Protein AF-A0A5E4L3G0-F1 (afdb_monomer_lite)

pLDDT: mean 70.63, std 19.23, range [29.86, 91.44]

Radius of gyration: 17.0 Å; chains: 1; bounding box: 26×57×44 Å

Foldseek 3Di:
DDDPDPPPDDDDDDDPDDVVNVLVVVLVLLLVLADPVLSVVQVPQFDSNQLSVLLVCVVVVNDALVVSCVSRVHDSVSSCSSCVSSPHRHPPPPPPPPVVVVVVVVVVVVD

Secon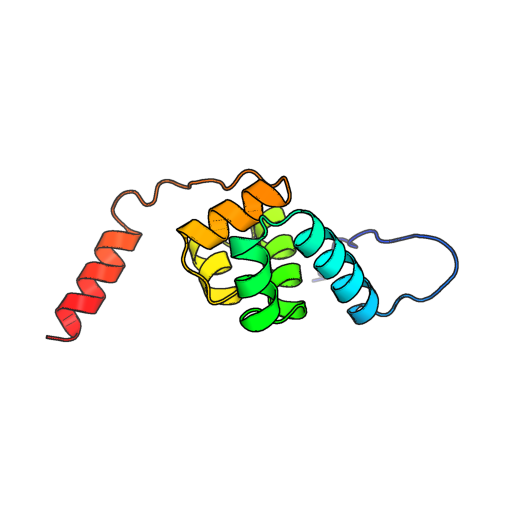dary structure (DSSP, 8-state):
------------SSS---HHHHHHHHHHHHHHHS-HHHHHHHHHHS-HHHHHHHHHHHHTTSS-HHHHHHHHTS-HHHHHHHHHHTT---------SHHHHHHHHHHHTT-

Structure (mmCIF, N/CA/C/O backbone):
data_AF-A0A5E4L3G0-F1
#
_entry.id   AF-A0A5E4L3G0-F1
#
loop_
_atom_site.group_PDB
_atom_site.id
_atom_site.type_symbol
_atom_site.label_atom_id
_atom_site.label_alt_id
_atom_site.label_comp_id
_atom_site.label_asym_id
_atom_site.label_entity_id
_atom_site.label_seq_id
_atom_site.pdbx_PDB_ins_code
_atom_site.Cartn_x
_atom_site.Cartn_y
_atom_site.Cartn_z
_atom_site.occupancy
_atom_site.B_iso_or_equiv
_atom_site.auth_seq_id
_atom_site.auth_comp_id
_atom_site.auth_asym_id
_atom_site.auth_atom_id
_atom_site.pdbx_PDB_model_num
ATOM 1 N N . MET A 1 1 ? -2.213 -21.068 28.754 1.00 39.56 1 MET A N 1
ATOM 2 C CA . MET A 1 1 ? -2.973 -20.325 27.726 1.00 39.56 1 MET A CA 1
ATOM 3 C C . MET A 1 1 ? -2.395 -20.702 26.374 1.00 39.56 1 MET A C 1
ATOM 5 O O . MET A 1 1 ? -1.333 -20.210 26.025 1.00 39.56 1 MET A O 1
ATOM 9 N N . GLU A 1 2 ? -3.022 -21.640 25.664 1.00 29.86 2 GLU A N 1
ATOM 10 C CA . GLU A 1 2 ? -2.631 -21.985 24.291 1.00 29.86 2 GLU A CA 1
ATOM 11 C C . GLU A 1 2 ? -3.205 -20.948 23.326 1.00 29.86 2 GLU A C 1
ATOM 13 O O . GLU A 1 2 ? -4.422 -20.798 23.199 1.00 29.86 2 GLU A O 1
ATOM 18 N N . VAL A 1 3 ? -2.322 -20.221 22.647 1.00 35.47 3 VAL A N 1
ATOM 19 C CA . VAL A 1 3 ? -2.694 -19.325 21.555 1.00 35.47 3 VAL A CA 1
ATOM 20 C C . VAL A 1 3 ? -2.950 -20.194 20.325 1.00 35.47 3 VAL A C 1
ATOM 22 O O . VAL A 1 3 ? -2.024 -20.716 19.705 1.00 35.47 3 VAL A O 1
ATOM 25 N N . LYS A 1 4 ? -4.226 -20.387 19.976 1.00 33.97 4 LYS A N 1
ATOM 26 C CA . LYS A 1 4 ? -4.627 -21.059 18.734 1.00 33.97 4 LYS A CA 1
ATOM 27 C C . LYS A 1 4 ? -4.279 -20.160 17.549 1.00 33.97 4 LYS A C 1
ATOM 29 O O . LYS A 1 4 ? -5.067 -19.303 17.157 1.00 33.97 4 LYS A O 1
ATOM 34 N N . HIS A 1 5 ? -3.103 -20.368 16.964 1.00 36.50 5 HIS A N 1
ATOM 35 C CA . HIS A 1 5 ? -2.757 -19.790 15.672 1.00 36.50 5 HIS A CA 1
ATOM 36 C C . HIS A 1 5 ? -3.696 -20.366 14.607 1.00 36.50 5 HIS A C 1
ATOM 38 O O . HIS A 1 5 ? -3.631 -21.545 14.254 1.00 36.50 5 HIS A O 1
ATOM 44 N N . LYS A 1 6 ? -4.607 -19.522 14.114 1.00 36.44 6 LYS A N 1
ATOM 45 C CA . LYS A 1 6 ? -5.461 -19.811 12.964 1.00 36.44 6 LYS A CA 1
ATOM 46 C C . LYS A 1 6 ? -4.539 -19.985 11.755 1.00 36.44 6 LYS A C 1
ATOM 48 O O . LYS A 1 6 ? -4.007 -19.019 11.221 1.00 36.44 6 LYS A O 1
ATOM 53 N N . LYS A 1 7 ? -4.284 -21.246 11.406 1.00 41.56 7 LYS A N 1
ATOM 54 C CA . LYS A 1 7 ? -3.459 -21.689 10.280 1.00 41.56 7 LYS A CA 1
ATOM 55 C C . LYS A 1 7 ? -3.973 -21.002 9.010 1.00 41.56 7 LYS A C 1
ATOM 57 O O . LYS A 1 7 ? -5.050 -21.347 8.530 1.00 41.56 7 LYS A O 1
ATOM 62 N N . LEU A 1 8 ? -3.233 -20.014 8.500 1.00 41.22 8 LEU A N 1
ATOM 63 C CA . LEU A 1 8 ? -3.424 -19.501 7.145 1.00 41.22 8 LEU A CA 1
ATOM 64 C C . LEU A 1 8 ? -3.147 -20.684 6.213 1.00 41.22 8 LEU A C 1
ATOM 66 O O . LEU A 1 8 ? -2.011 -21.132 6.068 1.00 41.22 8 LEU A O 1
ATOM 70 N N . GLY A 1 9 ? -4.224 -21.293 5.722 1.00 38.22 9 GLY A N 1
ATOM 71 C CA . GLY A 1 9 ? -4.168 -22.467 4.871 1.00 38.22 9 GLY A CA 1
ATOM 72 C C . GLY A 1 9 ? -3.547 -22.101 3.535 1.00 38.22 9 GLY A C 1
ATOM 73 O O . GLY A 1 9 ? -4.219 -21.536 2.683 1.00 38.22 9 GLY A O 1
ATOM 74 N N . ILE A 1 10 ? -2.280 -22.456 3.351 1.00 43.03 10 ILE A N 1
ATOM 75 C CA . ILE A 1 10 ? -1.666 -22.558 2.031 1.00 43.03 10 ILE A CA 1
ATOM 76 C C . ILE A 1 10 ? -1.196 -24.007 1.917 1.00 43.03 10 ILE A C 1
ATOM 78 O O . ILE A 1 10 ? -0.178 -24.407 2.476 1.00 43.03 10 ILE A O 1
ATOM 82 N N . SER A 1 11 ? -2.025 -24.839 1.293 1.00 33.41 11 SER A N 1
ATOM 83 C CA . SER A 1 11 ? -1.642 -26.168 0.823 1.00 33.41 11 SER A CA 1
ATOM 84 C C . SER A 1 11 ? -1.802 -26.171 -0.678 1.00 33.41 11 SER A C 1
ATOM 86 O O . SER A 1 11 ? -2.928 -26.190 -1.162 1.00 33.41 11 SER A O 1
ATOM 88 N N . ILE A 1 12 ? -0.682 -26.175 -1.393 1.00 42.72 12 ILE A N 1
ATOM 89 C CA . ILE A 1 12 ? -0.642 -26.579 -2.792 1.00 42.72 12 ILE A CA 1
ATOM 90 C C . ILE A 1 12 ? 0.607 -27.452 -2.957 1.00 42.72 12 ILE A C 1
ATOM 92 O O . ILE A 1 12 ? 1.731 -26.973 -2.944 1.00 42.72 12 ILE A O 1
ATOM 96 N N . ILE A 1 13 ? 0.363 -28.761 -2.923 1.00 39.38 13 ILE A N 1
ATOM 97 C CA . ILE A 1 13 ? 1.036 -29.835 -3.666 1.00 39.38 13 ILE A CA 1
ATOM 98 C C . ILE A 1 13 ? 2.527 -29.598 -4.011 1.00 39.38 13 ILE A C 1
ATOM 100 O O . ILE A 1 13 ? 2.853 -28.905 -4.964 1.00 39.38 13 ILE A O 1
ATOM 104 N N . GLY A 1 14 ? 3.425 -30.306 -3.317 1.00 36.59 14 GLY A N 1
ATOM 105 C CA . GLY A 1 14 ? 4.654 -30.839 -3.931 1.00 36.59 14 GLY A CA 1
ATOM 106 C C . GLY A 1 14 ? 5.994 -30.174 -3.606 1.00 36.59 14 GLY A C 1
ATOM 107 O O . GLY A 1 14 ? 6.947 -30.901 -3.347 1.00 36.59 14 GLY A O 1
ATOM 108 N N . GLU A 1 15 ? 6.098 -28.849 -3.537 1.00 40.56 15 GLU A N 1
ATOM 109 C CA . GLU A 1 15 ? 7.379 -28.172 -3.268 1.00 40.56 15 GLU A CA 1
ATOM 110 C C . GLU A 1 15 ? 7.254 -27.211 -2.086 1.00 40.56 15 GLU A C 1
ATOM 112 O O . GLU A 1 15 ? 6.290 -26.456 -1.967 1.00 40.56 15 GLU A O 1
ATOM 117 N N . LYS A 1 16 ? 8.222 -27.253 -1.161 1.00 43.75 16 LYS A N 1
ATOM 118 C CA . LYS A 1 16 ? 8.299 -26.310 -0.038 1.00 43.75 16 LYS A CA 1
ATOM 119 C C . LYS A 1 16 ? 8.637 -24.920 -0.584 1.00 43.75 16 LYS A C 1
ATOM 121 O O . LYS A 1 16 ? 9.791 -24.505 -0.533 1.00 43.75 16 LYS A O 1
ATOM 126 N N . MET A 1 17 ? 7.636 -24.201 -1.083 1.00 43.59 17 MET A N 1
ATOM 127 C CA . MET A 1 17 ? 7.736 -22.770 -1.345 1.00 43.59 17 MET A CA 1
ATOM 128 C C . MET A 1 17 ? 8.174 -22.084 -0.053 1.00 43.59 17 MET A C 1
ATOM 130 O O . MET A 1 17 ? 7.496 -22.157 0.977 1.00 43.59 17 MET A O 1
ATOM 134 N N . THR A 1 18 ? 9.343 -21.451 -0.082 1.00 54.41 18 THR A N 1
ATOM 135 C CA . THR A 1 18 ? 9.760 -20.584 1.015 1.00 54.41 18 THR A CA 1
ATOM 136 C C . THR A 1 18 ? 8.824 -19.370 1.043 1.00 54.41 18 THR A C 1
ATOM 138 O O . THR A 1 18 ? 8.339 -18.947 -0.010 1.00 54.41 18 THR A O 1
ATOM 141 N N . PRO A 1 19 ? 8.545 -18.778 2.219 1.00 58.28 19 PRO A N 1
ATOM 142 C CA . PRO A 1 19 ? 7.671 -17.610 2.314 1.00 58.28 19 PRO A CA 1
ATOM 143 C C . PRO A 1 19 ? 8.077 -16.503 1.334 1.00 58.28 19 PRO A C 1
ATOM 145 O O . PRO A 1 19 ? 7.223 -15.904 0.693 1.00 58.28 19 PRO A O 1
ATOM 148 N N . GLU A 1 20 ? 9.380 -16.297 1.144 1.00 59.53 20 GLU A N 1
ATOM 149 C CA . GLU A 1 20 ? 9.934 -15.295 0.229 1.00 59.53 20 GLU A CA 1
ATOM 150 C C . GLU A 1 20 ? 9.518 -15.497 -1.230 1.00 59.53 20 GLU A C 1
ATOM 152 O O . GLU A 1 20 ? 9.207 -14.520 -1.905 1.00 59.53 20 GLU A O 1
ATOM 157 N N . PHE A 1 21 ? 9.439 -16.743 -1.700 1.00 59.34 21 PHE A N 1
ATOM 158 C CA . PHE A 1 21 ? 9.007 -17.039 -3.063 1.00 59.34 21 PHE A CA 1
ATOM 159 C C . PHE A 1 21 ? 7.521 -16.692 -3.264 1.00 59.34 21 PHE A C 1
ATOM 161 O O . PHE A 1 21 ? 7.159 -16.056 -4.251 1.00 59.34 21 PHE A O 1
ATOM 168 N N . SER A 1 22 ? 6.679 -16.967 -2.259 1.00 68.81 22 SER A N 1
ATOM 169 C CA . SER A 1 22 ? 5.259 -16.575 -2.282 1.00 68.81 22 SER A CA 1
ATOM 170 C C . SER A 1 22 ? 5.042 -15.054 -2.248 1.00 68.81 22 SER A C 1
ATOM 172 O O . SER A 1 22 ? 4.052 -14.552 -2.778 1.00 68.81 22 SER A O 1
ATOM 174 N N . PHE A 1 23 ? 5.976 -14.302 -1.650 1.00 71.38 23 PHE A N 1
ATOM 175 C CA . PHE A 1 23 ? 5.944 -12.838 -1.656 1.00 71.38 23 PHE A CA 1
ATOM 176 C C . PHE A 1 23 ? 6.241 -12.263 -3.047 1.00 71.38 23 PHE A C 1
ATOM 178 O O . PHE A 1 23 ? 5.621 -11.270 -3.426 1.00 71.38 23 PHE A O 1
ATOM 185 N N . ILE A 1 24 ? 7.161 -12.882 -3.793 1.00 76.62 24 ILE A N 1
ATOM 186 C CA . ILE A 1 24 ? 7.569 -12.442 -5.134 1.00 76.62 24 ILE A CA 1
ATOM 187 C C . ILE A 1 24 ? 6.462 -12.709 -6.157 1.00 76.62 24 ILE A C 1
ATOM 189 O O . ILE A 1 24 ? 6.129 -11.807 -6.919 1.00 76.62 24 ILE A O 1
ATOM 193 N N . GLU A 1 25 ? 5.850 -13.897 -6.148 1.00 80.75 25 GLU A N 1
ATOM 194 C CA . GLU A 1 25 ? 4.753 -14.217 -7.076 1.00 80.75 25 GLU A CA 1
ATOM 195 C C . GLU A 1 25 ? 3.554 -13.284 -6.891 1.00 80.75 25 GLU A C 1
ATOM 197 O O . GLU A 1 25 ? 3.055 -12.715 -7.860 1.00 80.75 25 GLU A O 1
ATOM 202 N N . LYS A 1 26 ? 3.138 -13.053 -5.639 1.00 82.50 26 LYS A N 1
ATOM 203 C CA . LYS A 1 26 ? 2.057 -12.104 -5.337 1.00 82.50 26 LYS A CA 1
ATOM 204 C C . LYS A 1 26 ? 2.409 -10.681 -5.753 1.00 82.50 26 LYS A C 1
ATOM 206 O O . LYS A 1 26 ? 1.556 -9.965 -6.262 1.00 82.50 26 LYS A O 1
ATOM 211 N N . PHE A 1 27 ? 3.659 -10.267 -5.547 1.00 83.75 27 PHE A N 1
ATOM 212 C CA . PHE A 1 27 ? 4.107 -8.946 -5.974 1.00 83.75 27 PHE A CA 1
ATOM 213 C C . PHE A 1 27 ? 4.050 -8.795 -7.498 1.00 83.75 27 PHE A C 1
ATOM 215 O O . PHE A 1 27 ? 3.565 -7.777 -7.984 1.00 83.75 27 PHE A O 1
ATOM 222 N N . ALA A 1 28 ? 4.483 -9.812 -8.248 1.00 85.00 28 ALA A N 1
ATOM 223 C CA . ALA A 1 28 ? 4.387 -9.825 -9.705 1.00 85.00 28 ALA A CA 1
ATOM 224 C C . ALA A 1 28 ? 2.925 -9.753 -10.180 1.00 85.00 28 ALA A C 1
ATOM 226 O O . ALA A 1 28 ? 2.610 -8.911 -11.018 1.00 85.00 28 ALA A O 1
ATOM 227 N N . GLU A 1 29 ? 2.021 -10.541 -9.581 1.00 86.94 29 GLU A N 1
ATOM 228 C CA . GLU A 1 29 ? 0.579 -10.479 -9.874 1.00 86.94 29 GLU A CA 1
ATOM 229 C C . GLU A 1 29 ? 0.016 -9.069 -9.633 1.00 86.94 29 GLU A C 1
ATOM 231 O O . GLU A 1 29 ? -0.755 -8.550 -10.441 1.00 86.94 29 GLU A O 1
ATOM 236 N N . TYR A 1 30 ? 0.411 -8.421 -8.533 1.00 86.62 30 TYR A N 1
ATOM 237 C CA . TYR A 1 30 ? -0.011 -7.052 -8.252 1.00 86.62 30 TYR A CA 1
ATOM 238 C C . TYR A 1 30 ? 0.515 -6.080 -9.304 1.00 86.62 30 TYR A C 1
ATOM 240 O O . TYR A 1 30 ? -0.281 -5.322 -9.853 1.00 86.62 30 TYR A O 1
ATOM 248 N N . LEU A 1 31 ? 1.808 -6.129 -9.641 1.00 85.75 31 LEU A N 1
ATOM 249 C CA . LEU A 1 31 ? 2.407 -5.252 -10.652 1.00 85.75 31 LEU A CA 1
ATOM 250 C C . LEU A 1 31 ? 1.734 -5.371 -12.025 1.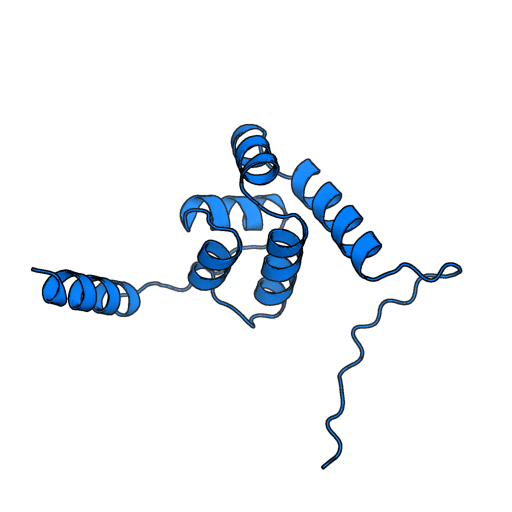00 85.75 31 LEU A C 1
ATOM 252 O O . LEU A 1 31 ? 1.591 -4.359 -12.708 1.00 85.75 31 LEU A O 1
ATOM 256 N N . GLU A 1 32 ? 1.317 -6.569 -12.435 1.00 88.06 32 GLU A N 1
ATOM 257 C CA . GLU A 1 32 ? 0.616 -6.786 -13.710 1.00 88.06 32 GLU A CA 1
ATOM 258 C C . GLU A 1 32 ? -0.754 -6.108 -13.767 1.00 88.06 32 GLU A C 1
ATOM 260 O O . GLU A 1 32 ? -1.220 -5.735 -14.843 1.00 88.06 32 GLU A O 1
ATOM 265 N N . ARG A 1 33 ? -1.393 -5.925 -12.611 1.00 88.06 33 ARG A N 1
ATOM 266 C CA . ARG A 1 33 ? -2.692 -5.258 -12.500 1.00 88.06 33 ARG A CA 1
ATOM 267 C C . ARG A 1 33 ? -2.591 -3.748 -12.337 1.00 88.06 33 ARG A C 1
ATOM 269 O O . ARG A 1 33 ? -3.601 -3.061 -12.473 1.00 88.06 33 ARG A O 1
ATOM 276 N N . LEU A 1 34 ? -1.407 -3.223 -12.028 1.00 87.50 34 LEU A N 1
ATOM 277 C CA . LEU A 1 34 ? -1.229 -1.792 -11.833 1.00 87.50 34 LEU A CA 1
ATOM 278 C C . LEU A 1 34 ? -1.226 -1.036 -13.171 1.00 87.50 34 LEU A C 1
ATOM 280 O O . LEU A 1 34 ? -0.582 -1.467 -14.131 1.00 87.50 34 LEU A O 1
ATOM 284 N N . PRO A 1 35 ? -1.870 0.143 -13.226 1.00 84.19 35 PRO A N 1
ATOM 285 C CA . PRO A 1 35 ? -1.687 1.104 -14.305 1.00 84.19 35 PRO A CA 1
ATOM 286 C C . PRO A 1 35 ? -0.205 1.433 -14.524 1.00 84.19 35 PRO A C 1
ATOM 288 O O . PRO A 1 35 ? 0.568 1.479 -13.568 1.00 84.19 35 PRO A O 1
ATOM 291 N N . ASN A 1 36 ? 0.202 1.692 -15.771 1.00 84.88 36 ASN A N 1
ATOM 292 C CA . ASN A 1 36 ? 1.612 1.920 -16.120 1.00 84.88 36 ASN A CA 1
ATOM 293 C C . ASN A 1 36 ? 2.272 3.060 -15.323 1.00 84.88 36 ASN A C 1
ATOM 295 O O . ASN A 1 36 ? 3.446 2.944 -14.980 1.00 84.88 36 ASN A O 1
ATOM 299 N N . ASP A 1 37 ? 1.529 4.129 -15.029 1.00 80.69 37 ASP A N 1
ATOM 300 C CA . ASP A 1 37 ? 1.979 5.274 -14.229 1.00 80.69 37 ASP A CA 1
ATOM 301 C C . ASP A 1 37 ? 2.291 4.875 -12.782 1.00 80.69 37 ASP A C 1
ATOM 303 O O . ASP A 1 37 ? 3.340 5.237 -12.259 1.00 80.69 37 ASP A O 1
ATOM 307 N N . ILE A 1 38 ? 1.434 4.059 -12.164 1.00 81.81 38 ILE A N 1
ATOM 308 C CA . ILE A 1 38 ? 1.631 3.578 -10.790 1.00 81.81 38 ILE A CA 1
ATOM 309 C C . ILE A 1 38 ? 2.674 2.462 -10.737 1.00 81.81 38 ILE A C 1
ATOM 311 O O . ILE A 1 38 ? 3.453 2.375 -9.791 1.00 81.81 38 ILE A O 1
ATOM 315 N N . ARG A 1 39 ? 2.705 1.592 -11.749 1.00 83.94 39 ARG A N 1
ATOM 316 C CA . ARG A 1 39 ? 3.593 0.429 -11.794 1.00 83.94 39 ARG A CA 1
ATOM 317 C C . ARG A 1 39 ? 5.061 0.833 -11.707 1.00 83.94 39 ARG A C 1
ATOM 319 O O . ARG A 1 39 ? 5.807 0.179 -10.988 1.00 83.94 39 ARG A O 1
ATOM 326 N N . LEU A 1 40 ? 5.453 1.907 -12.398 1.00 80.62 40 LEU A N 1
ATOM 327 C CA . LEU A 1 40 ? 6.814 2.448 -12.330 1.00 80.62 40 LEU A CA 1
ATOM 328 C C . LEU A 1 40 ? 7.148 2.897 -10.905 1.00 80.62 4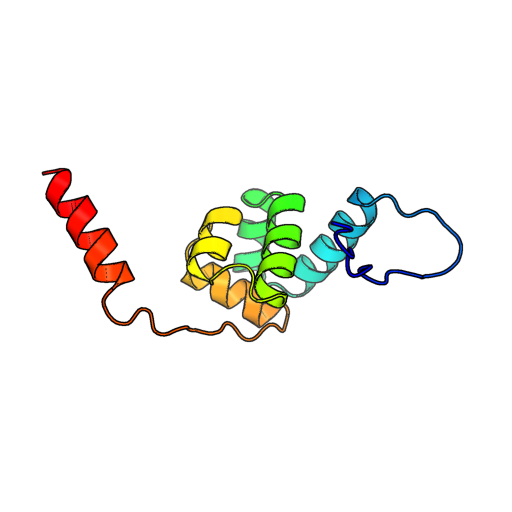0 LEU A C 1
ATOM 330 O O . LEU A 1 40 ? 8.104 2.394 -10.318 1.00 80.62 40 LEU A O 1
ATOM 334 N N . THR A 1 41 ? 6.291 3.727 -10.307 1.00 78.19 41 THR A N 1
ATOM 335 C CA . THR A 1 41 ? 6.442 4.194 -8.923 1.00 78.19 41 THR A CA 1
ATOM 336 C C . THR A 1 41 ? 6.539 3.037 -7.933 1.00 78.19 41 THR A C 1
ATOM 338 O O . THR A 1 41 ? 7.422 3.027 -7.083 1.00 78.19 41 THR A O 1
ATOM 341 N N . VAL A 1 42 ? 5.680 2.024 -8.057 1.00 80.69 42 VAL A N 1
ATOM 342 C CA . VAL A 1 42 ? 5.708 0.850 -7.178 1.00 80.69 42 VAL A CA 1
ATOM 343 C C . VAL A 1 42 ? 6.971 0.016 -7.395 1.00 80.69 42 VAL A C 1
ATOM 345 O O . VAL A 1 42 ? 7.566 -0.435 -6.423 1.00 80.69 42 VAL A O 1
ATOM 348 N N . SER A 1 43 ? 7.413 -0.163 -8.642 1.00 78.88 43 SER A N 1
ATOM 349 C CA . SER A 1 43 ? 8.617 -0.942 -8.951 1.00 78.88 43 SER A CA 1
ATOM 350 C C . SER A 1 43 ? 9.913 -0.292 -8.458 1.00 78.88 43 SER A C 1
ATOM 352 O O . SER A 1 43 ? 10.857 -1.004 -8.123 1.00 78.88 43 SER A O 1
ATOM 354 N N . GLU A 1 44 ? 9.953 1.040 -8.393 1.00 76.44 44 GLU A N 1
ATOM 355 C CA . GLU A 1 44 ? 11.145 1.802 -8.011 1.00 76.44 44 GLU A CA 1
ATOM 356 C C . GLU A 1 44 ? 11.167 2.158 -6.520 1.00 76.44 44 GLU A C 1
ATOM 358 O O . GLU A 1 44 ? 12.221 2.101 -5.887 1.00 76.44 44 GLU A O 1
ATOM 363 N N . ALA A 1 45 ? 10.016 2.526 -5.952 1.00 73.50 45 ALA A N 1
ATOM 364 C CA . ALA A 1 45 ? 9.931 3.085 -4.604 1.00 73.50 45 ALA A CA 1
ATOM 365 C C . ALA A 1 45 ? 9.494 2.072 -3.538 1.00 73.50 45 ALA A C 1
ATOM 367 O O . ALA A 1 45 ? 9.736 2.296 -2.351 1.00 73.50 45 ALA A O 1
ATOM 368 N N . VAL A 1 46 ? 8.858 0.959 -3.924 1.00 77.25 46 VAL A N 1
ATOM 369 C CA . VAL A 1 46 ? 8.224 0.044 -2.968 1.00 77.25 46 VAL A CA 1
ATOM 370 C C . VAL A 1 46 ? 8.934 -1.304 -2.949 1.00 77.25 46 VAL A C 1
ATOM 372 O O . VAL A 1 46 ? 8.982 -2.037 -3.932 1.00 77.25 46 VAL A O 1
ATOM 375 N N . SER A 1 47 ? 9.442 -1.683 -1.775 1.00 78.81 47 SER A N 1
ATOM 376 C CA . SER A 1 47 ? 9.941 -3.043 -1.556 1.00 78.81 47 SER A CA 1
ATOM 377 C C . SER A 1 47 ? 8.819 -4.061 -1.775 1.00 78.81 47 SER A C 1
ATOM 379 O O . SER A 1 47 ? 7.747 -3.946 -1.174 1.00 78.81 47 SER A O 1
ATOM 381 N N . PHE A 1 48 ? 9.087 -5.112 -2.556 1.00 75.50 48 PHE A N 1
ATOM 382 C CA . PHE A 1 48 ? 8.118 -6.182 -2.821 1.00 75.50 48 PHE A CA 1
ATOM 383 C C . PHE A 1 48 ? 7.561 -6.820 -1.539 1.00 75.50 48 PHE A C 1
ATOM 385 O O . PHE A 1 48 ? 6.386 -7.186 -1.477 1.00 75.50 48 PHE A O 1
ATOM 392 N N . LYS A 1 49 ? 8.384 -6.906 -0.483 1.00 76.31 49 LYS A N 1
ATOM 393 C CA . LYS A 1 49 ? 7.960 -7.405 0.833 1.00 76.31 49 LYS A CA 1
ATOM 394 C C . LYS A 1 49 ? 6.942 -6.465 1.482 1.00 76.31 49 LYS A C 1
ATOM 396 O O . LYS A 1 49 ? 5.966 -6.945 2.053 1.00 76.31 49 LYS A O 1
ATOM 401 N N . ASN A 1 50 ? 7.139 -5.152 1.362 1.00 83.81 50 ASN A N 1
ATOM 402 C CA . ASN A 1 50 ? 6.275 -4.148 1.984 1.00 83.81 50 ASN A CA 1
ATOM 403 C C . ASN A 1 50 ? 4.910 -4.083 1.305 1.00 83.81 50 ASN A C 1
ATOM 405 O O . ASN A 1 50 ? 3.907 -4.111 2.011 1.00 83.81 50 ASN A O 1
ATOM 409 N N . LEU A 1 51 ? 4.854 -4.068 -0.034 1.00 87.25 51 LEU A N 1
ATOM 410 C CA . LEU A 1 51 ? 3.570 -4.052 -0.743 1.00 87.25 51 LEU A CA 1
ATOM 411 C C . LEU A 1 51 ? 2.750 -5.296 -0.410 1.00 87.25 51 LEU A C 1
ATOM 413 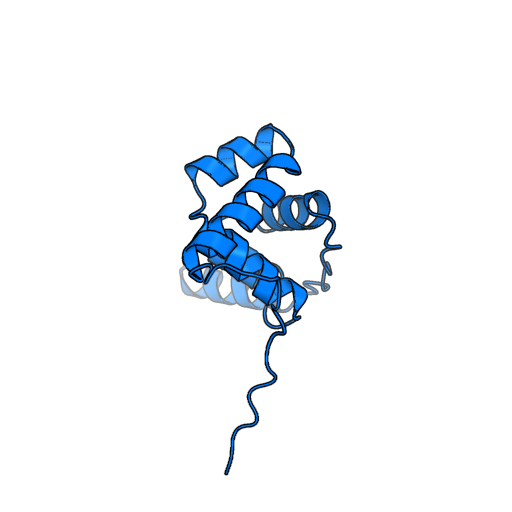O O . LEU A 1 51 ? 1.606 -5.197 0.023 1.00 87.25 51 LEU A O 1
ATOM 417 N 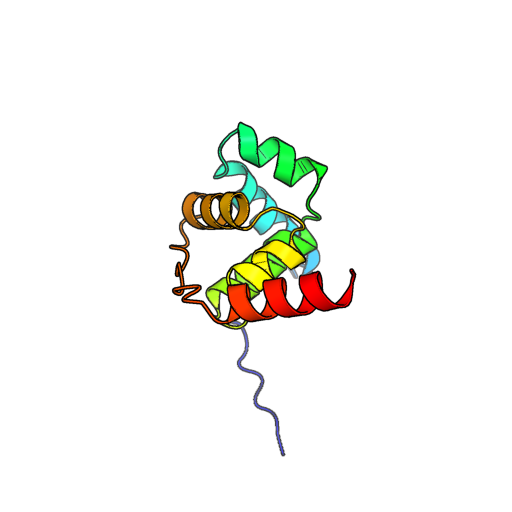N . THR A 1 52 ? 3.340 -6.477 -0.575 1.00 86.88 52 THR A N 1
ATOM 418 C CA . THR A 1 52 ? 2.606 -7.726 -0.385 1.00 86.88 52 THR A CA 1
ATOM 419 C C . THR A 1 52 ? 2.170 -7.915 1.068 1.00 86.88 52 THR A C 1
ATOM 421 O O . THR A 1 52 ? 1.046 -8.353 1.310 1.00 86.88 52 THR A O 1
ATOM 424 N N . LEU A 1 53 ? 3.003 -7.534 2.045 1.00 86.31 53 LEU A N 1
ATOM 425 C CA . LEU A 1 53 ? 2.615 -7.548 3.456 1.00 86.31 53 LEU A CA 1
ATOM 426 C C . LEU A 1 53 ? 1.494 -6.542 3.744 1.00 86.31 53 LEU A C 1
ATOM 428 O O . LEU A 1 53 ? 0.510 -6.908 4.382 1.00 86.31 53 LEU A O 1
ATOM 432 N N . ALA A 1 54 ? 1.619 -5.300 3.272 1.00 88.75 54 ALA A N 1
ATOM 433 C CA . ALA A 1 54 ? 0.613 -4.264 3.485 1.00 88.75 54 ALA A CA 1
ATOM 434 C C . ALA A 1 54 ? -0.742 -4.677 2.895 1.00 88.75 54 ALA A C 1
ATOM 436 O O . ALA A 1 54 ? -1.765 -4.536 3.562 1.00 88.75 54 ALA A O 1
ATOM 437 N N . VAL A 1 55 ? -0.753 -5.275 1.699 1.00 90.12 55 VAL A N 1
ATOM 438 C CA . VAL A 1 55 ? -1.974 -5.798 1.070 1.00 90.12 55 VAL A CA 1
ATOM 439 C C . VAL A 1 55 ? -2.614 -6.893 1.923 1.00 90.12 55 VAL A C 1
ATOM 441 O O . VAL A 1 55 ? -3.816 -6.843 2.172 1.00 90.12 55 VAL A O 1
ATOM 444 N N . GLU A 1 56 ? -1.844 -7.870 2.408 1.00 87.69 56 GLU A N 1
ATOM 445 C CA . GLU A 1 56 ? -2.384 -8.932 3.268 1.00 87.69 56 GLU A CA 1
ATOM 446 C C . GLU A 1 56 ? -2.931 -8.374 4.589 1.00 87.69 56 GLU A C 1
ATOM 448 O O . GLU A 1 56 ? -4.026 -8.746 5.009 1.00 87.69 56 GLU A O 1
ATOM 453 N N . LEU A 1 57 ? -2.219 -7.444 5.229 1.00 84.19 57 LEU A N 1
ATOM 454 C CA . LEU A 1 57 ? -2.685 -6.797 6.456 1.00 84.19 57 LEU A CA 1
ATOM 455 C C . LEU A 1 57 ? -3.981 -6.004 6.223 1.00 84.19 57 LEU A C 1
ATOM 457 O O . LEU A 1 57 ? -4.903 -6.091 7.036 1.00 84.19 57 LEU A O 1
ATOM 461 N N . TYR A 1 58 ? -4.077 -5.281 5.104 1.00 86.06 58 TYR A N 1
ATOM 462 C CA . TYR A 1 58 ? -5.261 -4.501 4.749 1.00 86.06 58 TYR A CA 1
ATOM 463 C C . TYR A 1 58 ? -6.463 -5.404 4.444 1.00 86.06 58 TYR A C 1
ATOM 465 O O . TYR A 1 58 ? -7.531 -5.214 5.014 1.00 86.06 58 TYR A O 1
ATOM 473 N N . LYS A 1 59 ? -6.287 -6.467 3.642 1.00 85.56 59 LYS A N 1
ATOM 474 C CA . LYS A 1 59 ? -7.351 -7.451 3.334 1.00 85.56 59 LYS A CA 1
ATOM 475 C C . LYS A 1 59 ? -7.927 -8.134 4.573 1.00 85.56 59 LYS A C 1
ATOM 477 O O . LYS A 1 59 ? -9.076 -8.564 4.557 1.00 85.56 59 LYS A O 1
ATOM 482 N N . ASN A 1 60 ? -7.120 -8.278 5.622 1.00 82.00 60 ASN A N 1
ATOM 483 C CA . ASN A 1 60 ? -7.541 -8.866 6.891 1.00 82.00 60 ASN A CA 1
ATOM 484 C C . ASN A 1 60 ? -8.093 -7.822 7.883 1.00 82.00 60 ASN A C 1
ATOM 486 O O . ASN A 1 60 ? -8.330 -8.173 9.039 1.00 82.00 60 ASN A O 1
ATOM 490 N N . ASN A 1 61 ? -8.298 -6.568 7.458 1.00 81.19 61 ASN A N 1
ATOM 491 C CA . ASN A 1 61 ? -8.751 -5.448 8.291 1.00 81.19 61 ASN A CA 1
ATOM 492 C C . ASN A 1 61 ? -7.865 -5.214 9.530 1.00 81.19 61 ASN A C 1
ATOM 494 O O . ASN A 1 61 ? -8.347 -4.805 10.585 1.00 81.19 61 ASN A O 1
ATOM 498 N N . ILE A 1 62 ? -6.565 -5.515 9.422 1.00 82.81 62 ILE A N 1
ATOM 499 C CA . ILE A 1 62 ? -5.588 -5.319 10.507 1.00 82.81 62 ILE A CA 1
ATOM 500 C C . ILE A 1 62 ? -5.078 -3.874 10.510 1.00 82.81 62 ILE A C 1
ATOM 502 O O . ILE A 1 62 ? -4.734 -3.341 11.563 1.00 82.81 62 ILE A O 1
ATOM 506 N N . ILE A 1 63 ? -5.016 -3.245 9.334 1.00 83.62 63 ILE A N 1
ATOM 507 C CA . ILE A 1 63 ? -4.512 -1.883 9.145 1.00 83.62 63 ILE A CA 1
ATOM 508 C C . ILE A 1 63 ? -5.501 -1.040 8.337 1.00 83.62 63 ILE A C 1
ATOM 510 O O . ILE A 1 63 ? -6.246 -1.568 7.514 1.00 83.62 63 ILE A O 1
ATOM 514 N N . THR A 1 64 ? -5.480 0.274 8.560 1.00 88.56 64 THR A N 1
ATOM 515 C CA . THR A 1 64 ? -6.263 1.258 7.797 1.00 88.56 64 THR A CA 1
ATOM 516 C C . THR A 1 64 ? -5.586 1.606 6.470 1.00 88.56 64 THR A C 1
ATOM 518 O O . THR A 1 64 ? -4.437 1.230 6.222 1.00 88.56 64 THR A O 1
ATOM 521 N N . LEU A 1 65 ? -6.277 2.373 5.619 1.00 87.88 65 LEU A N 1
ATOM 522 C CA . LEU A 1 65 ? -5.710 2.866 4.359 1.00 87.88 65 LEU A CA 1
ATOM 523 C C . LEU A 1 65 ? -4.518 3.805 4.603 1.00 87.88 65 LEU A C 1
ATOM 525 O O . LEU A 1 65 ? -3.522 3.717 3.890 1.00 87.88 65 LEU A O 1
ATOM 529 N N . GLY A 1 66 ? -4.587 4.650 5.637 1.00 87.44 66 GLY A N 1
ATOM 530 C CA . GLY A 1 66 ? -3.467 5.501 6.047 1.00 87.44 66 GLY A CA 1
ATOM 531 C C . GLY A 1 66 ? -2.247 4.672 6.444 1.00 87.44 66 GLY A C 1
ATOM 532 O O . GLY A 1 66 ? -1.152 4.878 5.927 1.00 87.44 66 GLY A O 1
ATOM 533 N N . LYS A 1 67 ? -2.445 3.632 7.265 1.00 86.06 67 LYS A N 1
ATOM 534 C CA . LYS A 1 67 ? -1.336 2.763 7.672 1.00 86.06 67 LYS A CA 1
ATOM 535 C C . LYS A 1 67 ? -0.782 1.920 6.521 1.00 86.06 67 LYS A C 1
ATOM 537 O O . LYS A 1 67 ? 0.414 1.641 6.482 1.00 86.06 67 LYS A O 1
ATOM 542 N N . PHE A 1 68 ? -1.631 1.529 5.574 1.00 90.00 68 PHE A N 1
ATOM 543 C CA . PHE A 1 68 ? -1.201 0.904 4.327 1.00 90.00 68 PHE A CA 1
ATOM 544 C C . PHE A 1 68 ? -0.296 1.849 3.521 1.00 90.00 68 PHE A C 1
ATOM 546 O O . PHE A 1 68 ? 0.792 1.437 3.125 1.00 90.00 68 PHE A O 1
ATOM 553 N N . ALA A 1 69 ? -0.704 3.112 3.357 1.00 89.75 69 ALA A N 1
ATOM 554 C CA . ALA A 1 69 ? 0.052 4.145 2.650 1.00 89.75 69 ALA A CA 1
ATOM 555 C C . ALA A 1 69 ? 1.434 4.390 3.281 1.00 89.75 69 ALA A C 1
ATOM 557 O O . ALA A 1 69 ? 2.445 4.404 2.578 1.00 89.75 69 ALA A O 1
ATOM 558 N N . GLU A 1 70 ? 1.501 4.460 4.615 1.00 87.94 70 GLU A N 1
ATOM 559 C CA . GLU A 1 70 ? 2.765 4.556 5.356 1.00 87.94 70 GLU A CA 1
ATOM 560 C C . GLU A 1 70 ? 3.703 3.369 5.099 1.00 87.94 70 GLU A C 1
ATOM 562 O O . GLU A 1 70 ? 4.898 3.560 4.886 1.00 87.94 70 GLU A O 1
ATOM 567 N N . LEU A 1 71 ? 3.182 2.135 5.125 1.00 87.69 71 LEU A N 1
ATOM 568 C CA . LEU A 1 71 ? 4.001 0.926 4.967 1.00 87.69 71 LEU A CA 1
ATOM 569 C C . LEU A 1 71 ? 4.617 0.808 3.572 1.00 87.69 71 LEU A C 1
ATOM 571 O O . LEU A 1 71 ? 5.723 0.278 3.430 1.00 87.69 71 LEU A O 1
ATOM 575 N N . ILE A 1 72 ? 3.899 1.275 2.552 1.00 88.75 72 ILE A N 1
ATOM 576 C CA . ILE A 1 72 ? 4.390 1.264 1.174 1.00 88.75 72 ILE A CA 1
ATOM 577 C C . ILE A 1 72 ? 5.110 2.561 0.794 1.00 88.75 72 ILE A C 1
ATOM 579 O O . ILE A 1 72 ? 5.738 2.600 -0.254 1.00 88.75 72 ILE A O 1
ATOM 583 N N . GLY A 1 73 ? 5.065 3.595 1.639 1.00 87.19 73 GLY A N 1
ATOM 584 C CA . GLY A 1 73 ? 5.745 4.868 1.403 1.00 87.19 73 GLY A CA 1
ATOM 585 C C . GLY A 1 73 ? 5.146 5.688 0.260 1.00 87.19 73 GLY A C 1
ATOM 586 O O . GLY A 1 73 ? 5.862 6.469 -0.362 1.00 87.19 73 GLY A O 1
ATOM 587 N N . LEU A 1 74 ? 3.856 5.504 -0.035 1.00 87.38 74 LEU A N 1
ATOM 588 C CA . LEU A 1 74 ? 3.151 6.218 -1.101 1.00 87.38 74 LEU A CA 1
ATOM 589 C C . LEU A 1 74 ? 2.010 7.063 -0.533 1.00 87.38 74 LEU A C 1
ATOM 591 O O . LEU A 1 74 ? 1.475 6.741 0.527 1.00 87.38 74 LEU A O 1
ATOM 595 N N . PRO A 1 75 ? 1.584 8.125 -1.235 1.00 85.81 75 PRO A N 1
ATOM 596 C CA . PRO A 1 75 ? 0.414 8.892 -0.835 1.00 85.81 75 PRO A CA 1
ATOM 597 C C . PRO A 1 75 ? -0.849 8.028 -0.706 1.00 85.81 75 PRO A C 1
ATOM 599 O O . PRO A 1 75 ? -1.038 7.044 -1.425 1.00 85.81 75 PRO A O 1
ATOM 602 N N . VAL A 1 76 ? -1.770 8.442 0.168 1.00 85.88 76 VAL A N 1
ATOM 603 C CA . VAL A 1 76 ? -3.047 7.743 0.416 1.00 85.88 76 VAL A CA 1
ATOM 604 C C . VAL A 1 76 ? -3.879 7.576 -0.864 1.00 85.88 76 VAL A C 1
ATOM 606 O O . VAL A 1 76 ? -4.511 6.539 -1.059 1.00 85.88 76 VAL A O 1
ATOM 609 N N . HIS A 1 77 ? -3.854 8.562 -1.767 1.00 85.25 77 HIS A N 1
ATOM 610 C CA . HIS A 1 77 ? -4.593 8.495 -3.031 1.00 85.25 77 HIS A CA 1
ATOM 611 C C . HIS A 1 77 ? -4.026 7.433 -3.986 1.00 85.25 77 HIS A C 1
ATOM 613 O O . HIS A 1 77 ? -4.790 6.645 -4.541 1.00 85.25 77 HIS A O 1
ATOM 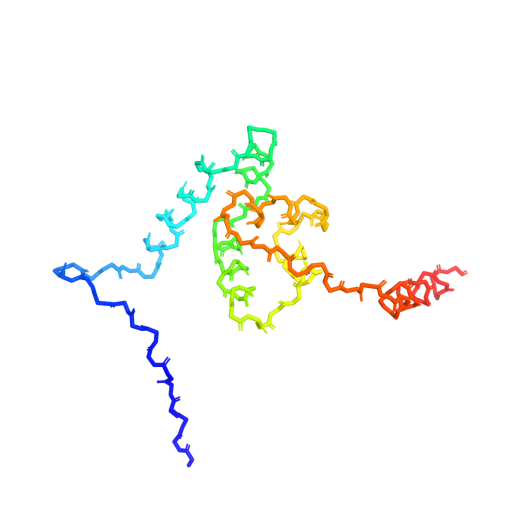619 N N . ASP A 1 78 ? -2.702 7.353 -4.134 1.00 87.50 78 ASP A N 1
ATOM 620 C CA . ASP A 1 78 ? -2.052 6.318 -4.946 1.00 87.50 78 ASP A CA 1
ATOM 621 C C . ASP A 1 78 ? -2.216 4.938 -4.314 1.00 87.50 78 ASP A C 1
ATOM 623 O O . ASP A 1 78 ? -2.458 3.952 -5.003 1.00 87.50 78 ASP A O 1
ATOM 627 N N . SER A 1 79 ? -2.185 4.881 -2.987 1.00 90.12 79 SER A N 1
ATOM 628 C CA . SER A 1 79 ? -2.442 3.670 -2.214 1.00 90.12 79 SER A CA 1
ATOM 629 C C . SER A 1 79 ? -3.849 3.110 -2.443 1.00 90.12 79 SER A C 1
ATOM 631 O O . SER A 1 79 ? -4.009 1.909 -2.663 1.00 90.12 79 SER A O 1
ATOM 633 N N . ALA A 1 80 ? -4.871 3.972 -2.451 1.00 89.56 80 ALA A N 1
ATOM 634 C CA . ALA A 1 80 ? -6.232 3.582 -2.810 1.00 89.56 80 ALA A CA 1
ATOM 635 C C . ALA A 1 80 ? -6.303 3.068 -4.253 1.00 89.56 80 ALA A C 1
ATOM 637 O O . ALA A 1 80 ? -6.854 1.994 -4.485 1.00 89.56 80 ALA A O 1
ATOM 638 N N . ARG A 1 81 ? -5.677 3.774 -5.206 1.00 89.19 81 ARG A N 1
ATOM 639 C CA . ARG A 1 81 ? -5.620 3.344 -6.613 1.00 89.19 81 ARG A CA 1
ATOM 640 C C . ARG A 1 81 ? -4.936 1.984 -6.771 1.00 89.19 81 ARG A C 1
ATOM 642 O O . ARG A 1 81 ? -5.395 1.171 -7.570 1.00 89.19 81 ARG A O 1
ATOM 649 N N . ILE A 1 82 ? -3.871 1.712 -6.013 1.00 90.44 82 ILE A N 1
ATOM 650 C CA . ILE A 1 82 ? -3.184 0.410 -5.985 1.00 90.44 82 ILE A CA 1
ATOM 651 C C . ILE A 1 82 ? -4.147 -0.688 -5.539 1.00 90.44 82 ILE A C 1
ATOM 653 O O . ILE A 1 82 ? -4.285 -1.687 -6.242 1.00 90.44 82 ILE A O 1
ATOM 657 N N . LEU A 1 83 ? -4.833 -0.492 -4.408 1.00 91.44 83 LEU A N 1
ATOM 658 C CA . LEU A 1 83 ? -5.798 -1.457 -3.876 1.00 91.44 83 LEU A CA 1
ATOM 659 C C . LEU A 1 83 ? -6.932 -1.724 -4.874 1.00 91.44 83 LEU A C 1
ATOM 661 O O . LEU A 1 83 ? -7.220 -2.886 -5.167 1.00 91.44 83 LEU A O 1
ATOM 665 N N . GLU A 1 84 ? -7.509 -0.674 -5.463 1.00 90.88 84 GLU A N 1
ATOM 666 C CA . GLU A 1 84 ? -8.557 -0.796 -6.485 1.00 90.88 84 GLU A CA 1
ATOM 667 C C . GLU A 1 84 ? -8.075 -1.586 -7.701 1.00 90.88 84 GLU A C 1
ATOM 669 O O . GLU A 1 84 ? -8.762 -2.500 -8.160 1.00 90.88 84 GLU A O 1
ATOM 674 N N . SER A 1 85 ? -6.869 -1.279 -8.183 1.00 88.69 85 SER A N 1
ATOM 675 C CA . SER A 1 85 ? -6.272 -1.923 -9.357 1.00 88.69 85 SER A CA 1
ATOM 676 C C . SER A 1 85 ? -6.058 -3.420 -9.140 1.00 88.69 85 SER A C 1
ATOM 678 O O . SER A 1 85 ? -6.263 -4.217 -10.053 1.00 88.69 85 SER A O 1
ATOM 680 N N . ILE A 1 86 ? -5.719 -3.837 -7.917 1.00 89.06 86 ILE A N 1
ATOM 681 C CA . ILE A 1 86 ? -5.561 -5.259 -7.579 1.00 89.06 86 ILE A CA 1
ATOM 682 C C . ILE A 1 86 ? -6.875 -5.942 -7.164 1.00 89.06 86 ILE A C 1
ATOM 684 O O . ILE A 1 86 ? -6.863 -7.133 -6.840 1.00 89.06 86 ILE A O 1
ATOM 688 N N . GLY A 1 87 ? -8.010 -5.236 -7.235 1.00 88.50 87 GLY A N 1
ATOM 689 C CA . GLY A 1 87 ? -9.353 -5.771 -6.992 1.00 88.50 87 GLY A CA 1
ATOM 690 C C . GLY A 1 87 ? -9.813 -5.709 -5.535 1.00 88.50 87 GLY A C 1
ATOM 691 O O . GLY A 1 87 ? -10.755 -6.403 -5.154 1.00 88.50 87 GLY A O 1
ATOM 692 N N . ILE A 1 88 ? -9.158 -4.901 -4.705 1.00 89.00 88 ILE A N 1
ATOM 693 C CA . ILE A 1 88 ? -9.539 -4.660 -3.315 1.00 89.00 88 ILE A CA 1
ATOM 694 C C . ILE A 1 88 ? -10.236 -3.312 -3.271 1.00 89.00 88 ILE A C 1
ATOM 696 O O . ILE A 1 88 ? -9.622 -2.284 -3.528 1.00 89.00 88 ILE A O 1
ATOM 700 N N . LYS A 1 89 ? -11.524 -3.302 -2.931 1.00 86.31 89 LYS A N 1
ATOM 701 C CA . LYS A 1 89 ? -12.244 -2.046 -2.746 1.00 86.31 89 LYS A CA 1
ATOM 702 C C . LYS A 1 89 ? -11.683 -1.362 -1.497 1.00 86.31 89 LYS A C 1
ATOM 704 O O . LYS A 1 89 ? -11.868 -1.919 -0.413 1.00 86.31 89 LYS A O 1
ATOM 709 N N . PRO A 1 90 ? -11.003 -0.209 -1.614 1.00 82.00 90 PRO A N 1
ATOM 710 C CA . PRO A 1 90 ? -10.559 0.502 -0.441 1.00 82.00 90 PRO A CA 1
ATOM 711 C C . PRO A 1 90 ? -11.810 0.919 0.318 1.00 82.00 90 PRO A C 1
ATOM 713 O O . PRO A 1 90 ? -12.718 1.564 -0.219 1.00 82.00 90 PRO A O 1
ATOM 716 N N . GLU A 1 91 ? -11.868 0.534 1.582 1.00 75.19 91 GLU A N 1
ATOM 717 C CA . GLU A 1 91 ? -12.708 1.250 2.512 1.00 75.19 91 GLU A CA 1
ATOM 718 C C . GLU A 1 91 ? -12.083 2.635 2.614 1.00 75.19 91 GLU A C 1
ATOM 720 O O . GLU A 1 91 ? -11.098 2.853 3.324 1.00 75.19 91 GLU A O 1
ATOM 725 N N . LEU A 1 92 ? -12.654 3.571 1.853 1.00 60.62 92 LEU A N 1
ATOM 726 C CA . LEU A 1 92 ? -12.620 4.988 2.175 1.00 60.62 92 LEU A CA 1
ATOM 727 C C . LEU A 1 92 ? -13.392 5.128 3.490 1.00 60.62 92 LEU A C 1
ATOM 729 O O . LEU A 1 92 ? -14.519 5.620 3.531 1.00 60.62 92 LEU A O 1
ATOM 733 N N . GLY A 1 93 ? -12.809 4.582 4.561 1.00 47.28 93 GLY A N 1
ATOM 734 C CA . GLY A 1 93 ? -13.175 4.902 5.916 1.00 47.28 93 GLY A CA 1
ATOM 735 C C . GLY A 1 93 ? -13.157 6.411 5.961 1.00 47.28 93 GLY A C 1
ATOM 736 O O . GLY A 1 93 ? -12.191 7.047 5.544 1.00 47.28 93 GLY A O 1
ATOM 737 N N . ALA A 1 94 ? -14.297 6.977 6.314 1.00 39.91 94 ALA A N 1
ATOM 738 C CA . ALA A 1 94 ? -14.428 8.398 6.452 1.00 39.91 94 ALA A CA 1
ATOM 739 C C . ALA A 1 94 ? -13.315 8.883 7.393 1.00 39.91 94 ALA A C 1
ATOM 741 O O . ALA A 1 94 ? -13.405 8.704 8.606 1.00 39.91 94 ALA A O 1
ATOM 742 N N . ASN A 1 95 ? -12.297 9.538 6.836 1.00 46.56 95 ASN A N 1
ATOM 743 C CA . ASN A 1 95 ? -11.412 10.433 7.571 1.00 46.56 95 ASN A CA 1
ATOM 744 C C . ASN A 1 95 ? -12.249 11.670 7.947 1.00 46.56 95 ASN A C 1
ATOM 746 O O . ASN A 1 95 ? -12.026 12.786 7.485 1.00 46.56 95 ASN A O 1
ATOM 750 N N . THR A 1 96 ? -13.315 11.472 8.725 1.00 51.75 96 THR A N 1
ATOM 751 C CA . THR A 1 96 ? -14.150 12.538 9.263 1.00 51.75 96 THR A CA 1
ATOM 752 C C . THR A 1 96 ? -13.385 13.163 10.403 1.00 51.75 96 THR A C 1
ATOM 754 O O . THR A 1 96 ? -13.484 12.709 11.539 1.00 51.75 96 THR A O 1
ATOM 757 N N . LYS A 1 97 ? -12.653 14.229 10.087 1.00 51.72 97 LYS A N 1
ATOM 758 C CA . LYS A 1 97 ? -12.206 15.258 11.028 1.00 51.72 97 LYS A CA 1
ATOM 759 C C . LYS A 1 97 ? -11.150 14.838 12.056 1.00 51.72 97 LYS A C 1
ATOM 761 O O . LYS A 1 97 ? -10.287 15.643 12.317 1.00 51.72 97 LYS A O 1
ATOM 766 N N . LYS A 1 98 ? -11.149 13.615 12.590 1.00 50.94 98 LYS A N 1
ATOM 767 C CA . LYS A 1 98 ? -10.320 13.221 13.739 1.00 50.94 98 LYS A CA 1
ATOM 768 C C . LYS A 1 98 ? -8.843 12.998 13.396 1.00 50.94 98 LYS A C 1
ATOM 770 O O . LYS A 1 98 ? -7.997 13.559 14.069 1.00 50.94 98 LYS A O 1
ATOM 775 N N . GLU A 1 99 ? -8.543 12.262 12.323 1.00 50.31 99 GLU A N 1
ATOM 776 C CA . GLU A 1 99 ? -7.159 12.135 11.822 1.00 50.31 99 GLU A CA 1
ATOM 777 C C . GLU A 1 99 ? -6.645 13.468 11.251 1.00 50.31 99 GLU A C 1
ATOM 779 O O . GLU A 1 99 ? -5.495 13.830 11.462 1.00 50.31 99 GLU A O 1
ATOM 784 N N . LEU A 1 100 ? -7.520 14.254 10.607 1.00 58.97 100 LEU A N 1
ATOM 785 C CA . LEU A 1 100 ? -7.205 15.621 10.168 1.00 58.97 100 LEU A CA 1
ATOM 786 C C . LEU A 1 100 ? -6.943 16.570 11.352 1.00 58.97 100 LEU A C 1
ATOM 788 O O . LEU A 1 100 ? -6.040 17.394 11.280 1.00 58.97 100 LEU A O 1
ATOM 792 N N . ASP A 1 101 ? -7.717 16.466 12.433 1.00 57.22 101 ASP A N 1
ATOM 793 C CA . ASP A 1 101 ? -7.556 17.268 13.649 1.00 57.22 101 ASP A CA 1
ATOM 794 C C . ASP A 1 101 ? -6.263 16.870 14.383 1.00 57.22 101 ASP A C 1
ATOM 796 O O . ASP A 1 101 ? -5.552 17.760 14.842 1.00 57.22 101 ASP A O 1
ATOM 800 N N . GLU A 1 102 ? -5.906 15.579 14.420 1.00 56.81 102 GLU A N 1
ATOM 801 C CA . GLU A 1 102 ? -4.630 15.093 14.971 1.00 56.81 102 GLU A CA 1
ATOM 802 C C . GLU A 1 102 ? -3.425 15.586 14.145 1.00 56.81 102 GLU A C 1
ATOM 804 O O . GLU A 1 102 ? -2.452 16.084 14.714 1.00 56.81 102 GLU A O 1
ATOM 809 N N . GLU A 1 103 ? -3.494 15.555 12.807 1.00 54.94 103 GLU A N 1
ATOM 810 C CA . GLU A 1 103 ? -2.443 16.127 11.948 1.00 54.94 103 GLU A CA 1
ATOM 811 C C . GLU A 1 103 ? -2.322 17.656 12.102 1.00 54.94 103 GLU A C 1
ATOM 813 O O . GLU A 1 103 ? -1.212 18.194 12.155 1.00 54.94 103 GLU A O 1
ATOM 818 N N . ILE A 1 104 ? -3.446 18.373 12.229 1.00 58.41 104 ILE A N 1
ATOM 819 C CA . ILE A 1 104 ? -3.461 19.826 12.473 1.00 58.41 104 ILE A CA 1
ATOM 820 C C . ILE A 1 104 ? -2.894 20.165 13.862 1.00 58.41 104 ILE A C 1
ATOM 822 O O . ILE A 1 104 ? -2.197 21.172 14.009 1.00 58.41 104 ILE A O 1
ATOM 826 N N . GLU A 1 105 ? -3.184 19.364 14.887 1.00 54.91 105 GLU A N 1
ATOM 827 C CA . GLU A 1 105 ? -2.677 19.554 16.251 1.00 54.91 105 GLU A CA 1
ATOM 828 C C . GLU A 1 105 ? -1.155 19.347 16.327 1.00 54.91 105 GLU A C 1
ATOM 830 O O . GLU A 1 105 ? -0.441 20.157 16.930 1.00 54.91 105 GLU A O 1
ATOM 835 N N . ILE A 1 106 ? -0.631 18.343 15.619 1.00 57.09 106 ILE A N 1
ATOM 836 C CA . ILE A 1 106 ? 0.815 18.135 15.464 1.00 57.09 106 ILE A CA 1
ATOM 837 C C . ILE A 1 106 ? 1.455 19.312 14.715 1.00 57.09 106 ILE A C 1
ATOM 839 O O . ILE A 1 106 ? 2.470 19.845 15.165 1.00 57.09 106 ILE A O 1
ATOM 843 N N . ALA A 1 107 ? 0.850 19.778 13.617 1.00 50.88 107 ALA A N 1
ATOM 844 C CA . ALA A 1 107 ? 1.381 20.897 12.834 1.00 50.88 107 ALA A CA 1
ATOM 845 C C . ALA A 1 107 ? 1.433 22.217 13.627 1.00 50.88 107 ALA A C 1
ATOM 847 O O . ALA A 1 107 ? 2.382 22.986 13.484 1.00 50.88 107 ALA A O 1
ATOM 848 N N . LYS A 1 108 ? 0.453 22.473 14.504 1.00 50.50 108 LYS A N 1
ATOM 849 C CA . LYS A 1 108 ? 0.448 23.641 15.406 1.00 50.50 108 LYS A CA 1
ATOM 850 C C . LYS A 1 108 ? 1.510 23.578 16.500 1.00 50.50 108 LYS A C 1
ATOM 852 O O . LYS A 1 108 ? 1.885 24.620 17.015 1.00 50.50 108 LYS A O 1
ATOM 857 N N . SER A 1 109 ? 1.973 22.385 16.860 1.00 49.59 109 SER A N 1
ATOM 858 C CA . SER A 1 109 ? 2.986 22.188 17.905 1.00 49.59 109 SER A CA 1
ATOM 859 C C . SER A 1 109 ? 4.423 22.379 17.393 1.00 49.59 109 SER A C 1
ATOM 861 O O . SER A 1 109 ? 5.368 22.333 18.178 1.00 49.59 109 SER A O 1
ATOM 863 N N . LEU A 1 110 ? 4.592 22.561 16.078 1.00 48.53 110 LEU A N 1
ATOM 864 C CA . LEU A 1 110 ? 5.875 22.733 15.387 1.00 48.53 110 LEU A CA 1
ATOM 865 C C . LEU A 1 110 ? 6.162 24.192 14.965 1.00 48.53 110 LEU A C 1
ATOM 867 O O . LEU A 1 110 ? 7.228 24.449 14.404 1.00 48.53 110 LEU A O 1
ATOM 871 N N . VAL A 1 111 ? 5.237 25.126 15.226 1.00 42.78 111 VAL A N 1
ATOM 872 C CA . VAL A 1 111 ? 5.358 26.584 15.001 1.00 42.78 111 VAL A CA 1
ATOM 873 C C . VAL A 1 111 ? 5.369 27.296 16.346 1.00 42.78 111 VAL A C 1
ATOM 875 O O . VAL A 1 111 ? 6.193 28.224 16.504 1.00 42.78 111 VAL A O 1
#

Sequence (111 aa):
MEVKHKKLGISIIGEKMTPEFSFIEKFAEYLERLPNDIRLTVSEAVSFKNLTLAVELYKNNIITLGKFAELIGLPVHDSARILESIGIKPELGANTKKELDEEIEIAKSLV